Protein AF-A0A8T6LQN7-F1 (afdb_monomer_lite)

Radius of gyration: 28.85 Å; chains: 1; bounding box: 75×36×86 Å

Sequence (170 aa):
TYMARLDEYYYDHLEFIPEGDERATDFLTVAMANRNAIEKAVRPLYDEFQGQLNRQESLVQRFQFISPAIMMQLALNEVSGTSANRYEYFLNQAYDFHARWGEYFSVKFLQRDPLTPADYDRFPAFDYREEPFGAVLMRLVPSLLGMIVLLTGALLIPFLRLRRYQVATS

Secondary structure (DSSP, 8-state):
--HHHHHHHHHH-GGGPPTT-HHHHHHHHHHHHHHHHHHHHHHHHHHHHHHHHHHHHHHHHHHGGG-HHHHHHHHHHHHTT-SHHHHHHHHHHHHHHHHHHHHHHHHHHHTT----GGGGGGSPPP-PPPPPHHHHHHHHHHHHHHHHHHHHHHHHHHHHHHHHT-----

Structure (mmCIF, N/CA/C/O backbone):
data_AF-A0A8T6LQN7-F1
#
_entry.id   AF-A0A8T6LQN7-F1
#
loop_
_atom_site.group_PDB
_atom_site.id
_atom_site.type_symbol
_atom_site.label_atom_id
_atom_site.label_alt_id
_atom_site.label_comp_id
_atom_site.label_asym_id
_atom_site.label_entity_id
_atom_site.label_seq_id
_atom_site.pdbx_PDB_ins_code
_atom_site.Cartn_x
_atom_site.Cartn_y
_atom_site.Cartn_z
_atom_site.occupancy
_atom_site.B_iso_or_equiv
_atom_site.auth_seq_id
_atom_site.auth_comp_id
_atom_site.auth_asym_id
_atom_site.auth_atom_id
_atom_site.pdbx_PDB_model_num
ATOM 1 N N . THR A 1 1 ? 29.014 20.573 -23.112 1.00 57.75 1 THR A N 1
ATOM 2 C CA . THR A 1 1 ? 27.748 21.328 -23.277 1.00 57.75 1 THR A CA 1
ATOM 3 C C . THR A 1 1 ? 26.879 20.837 -24.428 1.00 57.75 1 THR A C 1
ATOM 5 O O . THR A 1 1 ? 25.674 20.947 -24.304 1.00 57.75 1 THR A O 1
ATOM 8 N N . TYR A 1 2 ? 27.433 20.295 -25.525 1.00 54.12 2 TYR A N 1
ATOM 9 C CA . TYR A 1 2 ? 26.634 19.675 -26.601 1.00 54.12 2 TYR A CA 1
ATOM 10 C C . TYR A 1 2 ? 26.179 18.247 -26.249 1.00 54.12 2 TYR A C 1
ATOM 12 O O . TYR A 1 2 ? 25.015 17.922 -26.416 1.00 54.12 2 TYR A O 1
ATOM 20 N N . MET A 1 3 ? 27.076 17.441 -25.665 1.00 56.28 3 MET A N 1
ATOM 21 C CA . MET A 1 3 ? 26.778 16.052 -25.277 1.00 56.28 3 MET A CA 1
ATOM 22 C C . MET A 1 3 ? 25.671 15.946 -24.218 1.00 56.28 3 MET A C 1
ATOM 24 O O . MET A 1 3 ? 24.697 15.255 -24.452 1.00 56.28 3 MET A O 1
ATOM 28 N N . ALA A 1 4 ? 25.727 16.753 -23.151 1.00 65.81 4 ALA A N 1
ATOM 29 C CA . ALA A 1 4 ? 24.671 16.782 -22.131 1.00 65.81 4 ALA A CA 1
ATOM 30 C C . ALA A 1 4 ? 23.267 17.108 -22.685 1.00 65.81 4 ALA A C 1
ATOM 32 O O . ALA A 1 4 ? 22.280 16.620 -22.156 1.00 65.81 4 ALA A O 1
ATOM 33 N N . ARG A 1 5 ? 23.169 17.907 -23.761 1.00 70.06 5 ARG A N 1
ATOM 34 C CA . ARG A 1 5 ? 21.876 18.203 -24.403 1.00 70.06 5 ARG A CA 1
ATOM 35 C C . ARG A 1 5 ? 21.382 17.071 -25.296 1.00 70.06 5 ARG A C 1
ATOM 37 O O . ARG A 1 5 ? 20.184 16.967 -25.508 1.00 70.06 5 ARG A O 1
ATOM 44 N N . LEU A 1 6 ? 22.291 16.280 -25.864 1.00 65.94 6 LEU A N 1
ATOM 45 C CA . LEU A 1 6 ? 21.936 15.124 -26.684 1.00 65.94 6 LEU A CA 1
ATOM 46 C C . LEU A 1 6 ? 21.414 13.987 -25.798 1.00 65.94 6 LEU A C 1
ATOM 48 O O . LEU A 1 6 ? 20.410 13.370 -26.125 1.00 65.94 6 LEU A O 1
ATOM 52 N N . ASP A 1 7 ? 22.057 13.789 -24.649 1.00 67.25 7 ASP A N 1
ATOM 53 C CA . ASP A 1 7 ? 21.624 12.851 -23.613 1.00 67.25 7 ASP A CA 1
ATOM 54 C C . ASP A 1 7 ? 20.227 13.221 -23.075 1.00 67.25 7 ASP A C 1
ATOM 56 O O . ASP A 1 7 ? 19.346 12.370 -22.976 1.00 67.25 7 ASP A O 1
ATOM 60 N N . GLU A 1 8 ? 19.992 14.510 -22.799 1.00 71.00 8 GLU A N 1
ATOM 61 C CA . GLU A 1 8 ? 18.680 15.041 -22.394 1.00 71.00 8 GLU A CA 1
ATOM 62 C C . GLU A 1 8 ? 17.627 14.903 -23.510 1.00 71.00 8 GLU A C 1
ATOM 64 O O . GLU A 1 8 ? 16.504 14.479 -23.256 1.00 71.00 8 GLU A O 1
ATOM 69 N N . TYR A 1 9 ? 18.003 15.154 -24.767 1.00 69.88 9 TYR A N 1
ATOM 70 C CA . TYR A 1 9 ? 17.118 14.972 -25.921 1.00 69.88 9 TYR A CA 1
ATOM 71 C C . TYR A 1 9 ? 16.706 13.507 -26.135 1.00 69.88 9 TYR A C 1
ATOM 73 O O . TYR A 1 9 ? 15.538 13.238 -26.408 1.00 69.88 9 TYR A O 1
ATOM 81 N N . TYR A 1 10 ? 17.629 12.552 -25.988 1.00 68.94 10 TYR A N 1
ATOM 82 C CA . TYR A 1 10 ? 17.305 11.125 -26.087 1.00 68.94 10 TYR A CA 1
ATOM 83 C C . TYR A 1 10 ? 16.474 10.618 -24.906 1.00 68.94 10 TYR A C 1
ATOM 85 O O . TYR A 1 10 ? 15.711 9.670 -25.078 1.00 68.94 10 TYR A O 1
ATOM 93 N N . TYR A 1 11 ? 16.588 11.239 -23.729 1.00 66.25 11 TYR A N 1
ATOM 94 C CA . TYR A 1 11 ? 15.724 10.929 -22.589 1.00 66.25 11 TYR A CA 1
ATOM 95 C C . TYR A 1 11 ? 14.256 11.287 -22.872 1.00 66.25 11 TYR A C 1
ATOM 97 O O . TYR A 1 11 ? 13.363 10.498 -22.561 1.00 66.25 11 TYR A O 1
ATOM 105 N N . ASP A 1 12 ? 14.018 12.437 -23.507 1.00 75.38 12 ASP A N 1
ATOM 106 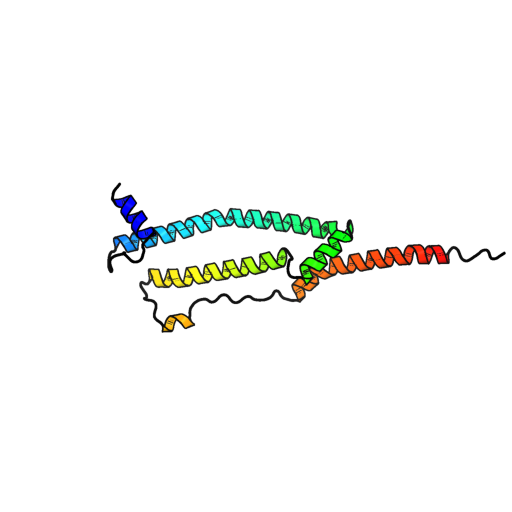C CA . ASP A 1 12 ? 12.671 12.919 -23.835 1.00 75.38 12 ASP A CA 1
ATOM 107 C C . ASP A 1 12 ? 12.108 12.326 -25.141 1.00 75.38 12 ASP A C 1
ATOM 109 O O . ASP A 1 12 ? 10.890 12.230 -25.294 1.00 75.38 12 ASP A O 1
ATOM 113 N N . HIS A 1 13 ? 12.972 11.895 -26.068 1.00 70.12 13 HIS A N 1
ATOM 114 C CA . HIS A 1 13 ? 12.585 11.374 -27.382 1.00 70.12 13 HIS A CA 1
ATOM 115 C C . HIS A 1 13 ? 13.290 10.062 -27.731 1.00 70.12 13 HIS A C 1
ATOM 117 O O . HIS A 1 13 ? 14.119 9.980 -28.646 1.00 70.12 13 HIS A O 1
ATOM 123 N N . LEU A 1 14 ? 12.912 9.008 -27.012 1.00 64.00 14 LEU A N 1
ATOM 124 C CA . LEU A 1 14 ? 13.413 7.653 -27.245 1.00 64.00 14 LEU A CA 1
ATOM 125 C C . LEU A 1 14 ? 13.158 7.172 -28.688 1.00 64.00 14 LEU A C 1
ATOM 127 O O . LEU A 1 14 ? 13.935 6.365 -29.196 1.00 64.00 14 LEU A O 1
ATOM 131 N N . GLU A 1 15 ? 12.127 7.687 -29.376 1.00 66.94 15 GLU A N 1
ATOM 132 C CA . GLU A 1 15 ? 11.822 7.345 -30.775 1.00 66.94 15 GLU A CA 1
ATOM 133 C C . GLU A 1 15 ? 12.869 7.794 -31.812 1.00 66.94 15 GLU A C 1
ATOM 135 O O . GLU A 1 15 ? 12.850 7.296 -32.937 1.00 66.94 15 GLU A O 1
ATOM 140 N N . PHE A 1 16 ? 13.779 8.714 -31.470 1.00 68.25 16 PHE A N 1
ATOM 141 C CA . PHE A 1 16 ? 14.797 9.226 -32.402 1.00 68.25 16 PHE A CA 1
ATOM 142 C C . PHE A 1 16 ? 16.180 8.607 -32.211 1.00 68.25 16 PHE A C 1
ATOM 144 O O . PHE A 1 16 ? 17.138 9.051 -32.847 1.00 68.25 16 PHE A O 1
ATOM 151 N N . ILE A 1 17 ? 16.302 7.591 -31.354 1.00 66.31 17 ILE A N 1
ATOM 152 C CA . ILE A 1 17 ? 17.556 6.860 -31.185 1.00 66.31 17 ILE A CA 1
ATOM 153 C C . ILE A 1 17 ? 17.875 6.126 -32.500 1.00 66.31 17 ILE A C 1
ATOM 155 O O . ILE A 1 17 ? 17.096 5.263 -32.911 1.00 66.31 17 ILE A O 1
ATOM 159 N N . PRO A 1 18 ? 18.997 6.441 -33.178 1.00 67.31 18 PRO A N 1
ATOM 160 C CA . PRO A 1 18 ? 19.367 5.760 -34.412 1.00 67.31 18 PRO A CA 1
ATOM 161 C C . PRO A 1 18 ? 19.563 4.262 -34.157 1.00 67.31 18 PRO A C 1
ATOM 163 O O . PRO A 1 18 ? 20.283 3.872 -33.233 1.00 67.31 18 PRO A O 1
ATOM 166 N N . GLU A 1 19 ? 18.947 3.416 -34.985 1.00 64.94 19 GLU A N 1
ATOM 167 C CA . GLU A 1 19 ? 19.127 1.966 -34.896 1.00 64.94 19 GLU A CA 1
ATOM 168 C C . GLU A 1 19 ? 20.621 1.606 -35.000 1.00 64.94 19 GLU A C 1
ATOM 170 O O . GLU A 1 19 ? 21.303 1.976 -35.957 1.00 64.94 19 GLU A O 1
ATOM 175 N N . GLY A 1 20 ? 21.138 0.891 -33.996 1.00 65.81 20 GLY A N 1
ATOM 176 C CA . GLY A 1 20 ? 22.539 0.461 -33.943 1.00 65.81 20 GLY A CA 1
ATOM 177 C C . GLY A 1 20 ? 23.521 1.450 -33.302 1.00 65.81 20 GLY A C 1
ATOM 178 O O . GLY A 1 20 ? 24.716 1.155 -33.279 1.00 65.81 20 GLY A O 1
ATOM 179 N N . ASP A 1 21 ? 23.068 2.584 -32.751 1.00 71.19 21 ASP A N 1
ATOM 180 C CA . ASP A 1 21 ? 23.945 3.468 -31.972 1.00 71.19 21 ASP A CA 1
ATOM 181 C C . ASP A 1 21 ? 24.278 2.847 -30.599 1.00 71.19 21 ASP A C 1
ATOM 183 O O . ASP A 1 21 ? 23.477 2.838 -29.654 1.00 71.19 21 ASP A O 1
ATOM 187 N N . GLU A 1 22 ? 25.498 2.314 -30.480 1.00 69.94 22 GLU A N 1
ATOM 188 C CA . GLU A 1 22 ? 26.017 1.753 -29.229 1.00 69.94 22 GLU A CA 1
ATOM 189 C C . GLU A 1 22 ? 26.053 2.784 -28.095 1.00 69.94 22 GLU A C 1
ATOM 191 O O . GLU A 1 22 ? 25.825 2.411 -26.945 1.00 69.94 22 GLU A O 1
ATOM 196 N N . ARG A 1 23 ? 26.273 4.076 -28.387 1.00 67.38 23 ARG A N 1
ATOM 197 C CA . ARG A 1 23 ? 26.332 5.122 -27.352 1.00 67.38 23 ARG A CA 1
ATOM 198 C C . ARG A 1 23 ? 24.962 5.435 -26.779 1.00 67.38 23 ARG A C 1
ATOM 200 O O . ARG A 1 23 ? 24.840 5.605 -25.570 1.00 67.38 23 ARG A O 1
ATOM 207 N N . ALA A 1 24 ? 23.936 5.486 -27.624 1.00 66.44 24 ALA A N 1
ATOM 208 C CA . ALA A 1 24 ? 22.568 5.665 -27.154 1.00 66.44 24 ALA A CA 1
ATOM 209 C C . ALA A 1 24 ? 22.117 4.464 -26.302 1.00 66.44 24 ALA A C 1
ATOM 211 O O . ALA A 1 24 ? 21.499 4.638 -25.256 1.00 66.44 24 ALA A O 1
ATOM 212 N N . THR A 1 25 ? 22.505 3.245 -26.692 1.00 69.38 25 THR A N 1
ATOM 213 C CA . THR A 1 25 ? 22.230 2.024 -25.911 1.00 69.38 25 THR A CA 1
ATOM 214 C C . THR A 1 25 ? 22.953 2.024 -24.555 1.00 69.38 25 THR A C 1
ATOM 216 O O . THR A 1 25 ? 22.370 1.642 -23.535 1.00 69.38 25 THR A O 1
ATOM 219 N N . ASP A 1 26 ? 24.210 2.471 -24.523 1.00 75.31 26 ASP A N 1
ATOM 220 C CA . ASP A 1 26 ? 24.997 2.626 -23.294 1.00 75.31 26 ASP A CA 1
ATOM 221 C C . ASP A 1 26 ? 24.365 3.672 -22.361 1.00 75.31 26 ASP A C 1
ATOM 223 O O . ASP A 1 26 ? 24.134 3.404 -21.180 1.00 75.31 26 ASP A O 1
ATOM 227 N N . PHE A 1 27 ? 23.941 4.815 -22.910 1.00 73.56 27 PHE A N 1
ATOM 228 C CA . PHE A 1 27 ? 23.209 5.841 -22.167 1.00 73.56 27 PHE A CA 1
ATOM 229 C C . PHE A 1 27 ? 21.910 5.308 -21.546 1.00 73.56 27 PHE A C 1
ATOM 231 O O . PHE A 1 27 ? 21.679 5.517 -20.356 1.00 73.56 27 PHE A O 1
ATOM 238 N N . LEU A 1 28 ? 21.081 4.577 -22.302 1.00 76.06 28 LEU A N 1
ATOM 239 C CA . LEU A 1 28 ? 19.848 3.977 -21.773 1.00 76.06 28 LEU A CA 1
ATOM 240 C C . LEU A 1 28 ? 20.129 2.986 -20.643 1.00 76.06 28 LEU A C 1
ATOM 242 O O . LEU A 1 28 ? 19.418 2.968 -19.639 1.00 76.06 28 LEU A O 1
ATOM 246 N N . THR A 1 29 ? 21.197 2.204 -20.773 1.00 78.88 29 THR A N 1
ATOM 247 C CA . THR A 1 29 ? 21.627 1.267 -19.731 1.00 78.88 29 THR A CA 1
ATOM 248 C C . THR A 1 29 ? 22.031 2.015 -18.458 1.00 78.88 29 THR A C 1
ATOM 250 O O . THR A 1 29 ? 21.603 1.649 -17.359 1.00 78.88 29 THR A O 1
ATOM 253 N N . VAL A 1 30 ? 22.787 3.109 -18.589 1.00 78.56 30 VAL A N 1
ATOM 254 C CA . VAL A 1 30 ? 23.161 3.987 -17.468 1.00 78.56 30 VAL A CA 1
ATOM 255 C C . VAL A 1 30 ? 21.933 4.665 -16.855 1.00 78.56 30 VAL A C 1
ATOM 257 O O . VAL A 1 30 ? 21.811 4.714 -15.630 1.00 78.56 30 VAL A O 1
ATOM 260 N N . ALA A 1 31 ? 20.992 5.141 -17.669 1.00 78.50 31 ALA A N 1
ATOM 261 C CA . ALA A 1 31 ? 19.754 5.760 -17.206 1.00 78.50 31 ALA A CA 1
ATOM 262 C C . ALA A 1 31 ? 18.881 4.765 -16.420 1.00 78.50 31 ALA A C 1
ATOM 264 O O . ALA A 1 31 ? 18.397 5.093 -15.334 1.00 78.50 31 ALA A O 1
ATOM 265 N N . MET A 1 32 ? 18.742 3.527 -16.907 1.00 80.81 32 MET A N 1
ATOM 266 C CA . MET A 1 32 ? 18.060 2.442 -16.191 1.00 80.81 32 MET A CA 1
ATOM 267 C C . MET A 1 32 ? 18.762 2.105 -14.872 1.00 80.81 32 MET A C 1
ATOM 269 O O . MET A 1 32 ? 18.105 1.976 -13.837 1.00 80.81 32 MET A O 1
ATOM 273 N N . ALA A 1 33 ? 20.093 2.002 -14.877 1.00 79.69 33 ALA A N 1
ATOM 274 C CA . ALA A 1 33 ? 20.873 1.752 -13.668 1.00 79.69 33 ALA A CA 1
ATOM 275 C C . ALA A 1 33 ? 20.701 2.877 -12.633 1.00 79.69 33 ALA A C 1
ATOM 277 O O . ALA A 1 33 ? 20.525 2.598 -11.446 1.00 79.69 33 ALA A O 1
ATOM 278 N N . ASN A 1 34 ? 20.687 4.136 -13.079 1.00 81.06 34 ASN A N 1
ATOM 279 C CA . ASN A 1 34 ? 20.466 5.297 -12.222 1.00 81.06 34 ASN A CA 1
ATOM 280 C C . ASN A 1 34 ? 19.047 5.298 -11.636 1.00 81.06 34 ASN A C 1
ATOM 282 O O . ASN A 1 34 ? 18.882 5.430 -10.426 1.00 81.06 34 ASN A O 1
ATOM 286 N N . ARG A 1 35 ? 18.020 5.041 -12.455 1.00 82.06 35 ARG A N 1
ATOM 287 C CA . ARG A 1 35 ? 16.634 4.910 -11.981 1.00 82.06 35 ARG A CA 1
ATOM 288 C C . ARG A 1 35 ? 16.499 3.829 -10.908 1.00 82.06 35 ARG A C 1
ATOM 290 O O . ARG A 1 35 ? 15.934 4.096 -9.851 1.00 82.06 35 ARG A O 1
ATOM 297 N N . ASN A 1 36 ? 17.083 2.654 -11.140 1.00 82.75 36 ASN A N 1
ATOM 298 C CA . ASN A 1 36 ? 17.102 1.565 -10.163 1.00 82.75 36 ASN A CA 1
ATOM 299 C C . ASN A 1 36 ? 17.848 1.952 -8.875 1.00 82.75 36 ASN A C 1
ATOM 301 O O . ASN A 1 36 ? 17.455 1.542 -7.782 1.00 82.75 36 ASN A O 1
ATOM 305 N N . ALA A 1 37 ? 18.929 2.729 -8.978 1.00 82.50 37 ALA A N 1
ATOM 306 C CA . ALA A 1 37 ? 19.669 3.219 -7.818 1.00 82.50 37 ALA A CA 1
ATOM 307 C C . ALA A 1 37 ? 18.852 4.236 -7.007 1.00 82.50 37 ALA A C 1
ATOM 309 O O . ALA A 1 37 ? 18.805 4.130 -5.782 1.00 82.50 37 ALA A O 1
ATOM 310 N N . ILE A 1 38 ? 18.170 5.169 -7.676 1.00 86.81 38 ILE A N 1
ATOM 311 C CA . ILE A 1 38 ? 17.267 6.139 -7.044 1.00 86.81 38 ILE A CA 1
ATOM 312 C C . ILE A 1 38 ? 16.120 5.409 -6.343 1.00 86.81 38 ILE A C 1
ATOM 314 O O . ILE A 1 38 ? 15.858 5.675 -5.173 1.00 86.81 38 ILE A O 1
ATOM 318 N N . GLU A 1 39 ? 15.471 4.452 -7.008 1.00 85.38 39 GLU A N 1
ATOM 319 C CA . GLU A 1 39 ? 14.382 3.671 -6.412 1.00 85.38 39 GLU A CA 1
ATOM 320 C C . GLU A 1 39 ? 14.846 2.937 -5.146 1.00 85.38 39 GLU A C 1
ATOM 322 O O . GLU A 1 39 ? 14.215 3.045 -4.092 1.00 85.38 39 GLU A O 1
ATOM 327 N N . LYS A 1 40 ? 16.003 2.266 -5.207 1.00 85.94 40 LYS A N 1
ATOM 328 C CA . LYS A 1 40 ? 16.609 1.609 -4.038 1.00 85.94 40 LYS A CA 1
ATOM 329 C C . LYS A 1 40 ? 16.982 2.591 -2.930 1.00 85.94 40 LYS A C 1
ATOM 331 O O . LYS A 1 40 ? 16.884 2.226 -1.765 1.00 85.94 40 LYS A O 1
ATOM 336 N N . ALA A 1 41 ? 17.407 3.806 -3.268 1.00 87.56 41 ALA A N 1
ATOM 337 C CA . ALA A 1 41 ? 17.754 4.833 -2.289 1.00 87.56 41 ALA A CA 1
ATOM 338 C C . ALA A 1 41 ? 16.519 5.439 -1.603 1.00 87.56 41 ALA A C 1
ATOM 340 O O . ALA A 1 41 ? 16.598 5.828 -0.440 1.00 87.56 41 ALA A O 1
ATOM 341 N N . VAL A 1 42 ? 15.381 5.501 -2.300 1.00 88.50 42 VAL A N 1
ATOM 342 C CA . VAL A 1 42 ? 14.110 6.012 -1.758 1.00 88.50 42 VAL A CA 1
ATOM 343 C C . VAL A 1 42 ? 13.360 4.940 -0.961 1.00 88.50 42 VAL A C 1
ATOM 345 O O . VAL A 1 42 ? 12.632 5.273 -0.027 1.00 88.50 42 VAL A O 1
ATOM 348 N N . ARG A 1 43 ? 13.559 3.651 -1.266 1.00 85.56 43 ARG A N 1
ATOM 349 C CA . ARG A 1 43 ? 12.867 2.538 -0.596 1.00 85.56 43 ARG A CA 1
ATOM 350 C C . ARG A 1 43 ? 12.926 2.582 0.945 1.00 85.56 43 ARG A C 1
ATOM 352 O O . ARG A 1 43 ? 11.865 2.460 1.551 1.00 85.56 43 ARG A O 1
ATOM 359 N N . PRO A 1 44 ? 14.073 2.852 1.600 1.00 90.62 44 PRO A N 1
ATOM 360 C CA . PRO A 1 44 ? 14.141 2.923 3.059 1.00 90.62 44 PRO A CA 1
ATOM 361 C C . PRO A 1 44 ? 13.279 4.038 3.658 1.00 90.62 44 PRO A C 1
ATOM 363 O O . PRO A 1 44 ? 12.708 3.854 4.728 1.00 90.62 44 PRO A O 1
ATOM 366 N N . LEU A 1 45 ? 13.158 5.183 2.973 1.00 90.12 45 LEU A N 1
ATOM 367 C CA . LEU A 1 45 ? 12.305 6.289 3.420 1.00 90.12 45 LEU A CA 1
ATOM 368 C C . LEU A 1 45 ? 10.832 5.868 3.425 1.00 90.12 45 LEU A C 1
ATOM 370 O O . LEU A 1 45 ? 10.087 6.190 4.350 1.00 90.12 45 LEU A O 1
ATOM 374 N N . TYR A 1 46 ? 10.423 5.132 2.394 1.00 84.94 46 TYR A N 1
ATOM 375 C CA . TYR A 1 46 ? 9.081 4.578 2.312 1.00 84.94 46 TYR A CA 1
ATOM 376 C C . TYR A 1 46 ? 8.829 3.541 3.416 1.00 84.94 46 TYR A C 1
ATOM 378 O O . TYR A 1 46 ? 7.821 3.627 4.118 1.00 84.94 46 TYR A O 1
ATOM 386 N N . ASP A 1 47 ? 9.768 2.616 3.621 1.00 87.38 47 ASP A N 1
ATOM 387 C CA . ASP A 1 47 ? 9.664 1.582 4.655 1.00 87.38 47 ASP A CA 1
ATOM 388 C C . ASP A 1 47 ? 9.603 2.200 6.069 1.00 87.38 47 ASP A C 1
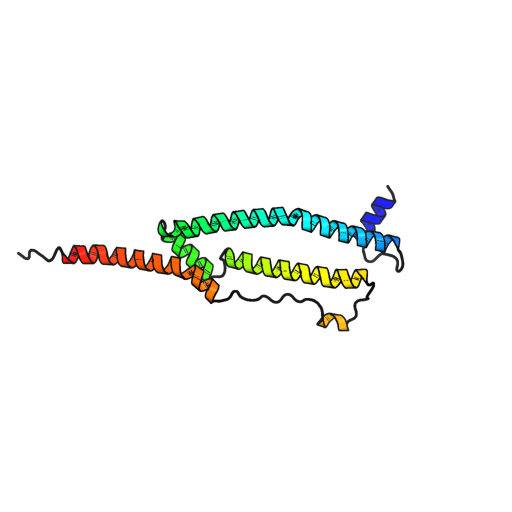ATOM 390 O O . ASP A 1 47 ? 8.850 1.736 6.931 1.00 87.38 47 ASP A O 1
ATOM 394 N N . GLU A 1 48 ? 10.341 3.289 6.316 1.00 91.06 48 GLU A N 1
ATOM 395 C CA . GLU A 1 48 ? 10.268 4.033 7.575 1.00 91.06 48 GLU A CA 1
ATOM 396 C C . GLU A 1 48 ? 8.893 4.682 7.771 1.00 91.06 48 GLU A C 1
ATOM 398 O O . GLU A 1 48 ? 8.294 4.543 8.843 1.00 91.06 48 GLU A O 1
ATOM 403 N N . PHE A 1 49 ? 8.378 5.362 6.745 1.00 87.88 49 PHE A N 1
ATOM 404 C CA . PHE A 1 49 ? 7.056 5.983 6.780 1.00 87.88 49 PHE A CA 1
ATOM 405 C C . PHE A 1 49 ? 5.957 4.948 7.053 1.00 87.88 49 PHE A C 1
ATOM 407 O O . PHE A 1 49 ? 5.141 5.140 7.960 1.00 87.88 49 PHE A O 1
ATOM 414 N N . GLN A 1 50 ? 5.990 3.812 6.353 1.00 85.00 50 GLN A N 1
ATOM 415 C CA . GLN A 1 50 ? 5.054 2.713 6.579 1.00 85.00 50 GLN A CA 1
ATOM 416 C C . GLN A 1 50 ? 5.180 2.158 8.005 1.00 85.00 50 GLN A C 1
ATOM 418 O O . GLN A 1 50 ? 4.183 1.964 8.701 1.00 85.00 50 GLN A O 1
ATOM 423 N N . GLY A 1 51 ? 6.408 1.998 8.504 1.00 89.19 51 GLY A N 1
ATOM 424 C CA . GLY A 1 51 ? 6.655 1.589 9.883 1.00 89.19 51 GLY A CA 1
ATOM 425 C C . GLY A 1 51 ? 6.068 2.557 10.918 1.00 89.19 51 GLY A C 1
ATOM 426 O O . GLY A 1 51 ? 5.570 2.118 11.957 1.00 89.19 51 GLY A O 1
ATOM 427 N N . GLN A 1 52 ? 6.089 3.867 10.661 1.00 90.38 52 GLN A N 1
ATOM 428 C CA . GLN A 1 52 ? 5.456 4.859 11.535 1.00 90.38 52 GLN A CA 1
ATOM 429 C C . GLN A 1 52 ? 3.925 4.768 11.500 1.00 90.38 52 GLN A C 1
ATOM 431 O O . GLN A 1 52 ? 3.304 4.821 12.566 1.00 90.38 52 GLN A O 1
ATOM 436 N N . LEU A 1 53 ? 3.324 4.585 10.321 1.00 86.50 53 LEU A N 1
ATOM 437 C CA . LEU A 1 53 ? 1.877 4.382 10.180 1.00 86.50 53 LEU A CA 1
ATOM 438 C C . LEU A 1 53 ? 1.409 3.135 10.936 1.00 86.50 53 LEU A C 1
ATOM 440 O O . LEU A 1 53 ? 0.489 3.223 11.751 1.00 86.50 53 LEU A O 1
ATOM 444 N N . ASN A 1 54 ? 2.107 2.011 10.771 1.00 86.94 54 ASN A N 1
ATOM 445 C CA . ASN A 1 54 ? 1.752 0.749 11.425 1.00 86.94 54 ASN A CA 1
ATOM 446 C C . ASN A 1 54 ? 1.837 0.867 12.960 1.00 86.94 54 ASN A C 1
ATOM 448 O O . ASN A 1 54 ? 0.996 0.336 13.690 1.00 86.94 54 ASN A O 1
ATOM 452 N N . ARG A 1 55 ? 2.811 1.628 13.486 1.00 89.62 55 ARG A N 1
ATOM 453 C CA . ARG A 1 55 ? 2.888 1.923 14.930 1.00 89.62 55 ARG A CA 1
ATOM 454 C C . ARG A 1 55 ? 1.680 2.725 15.405 1.00 89.62 55 ARG A C 1
ATOM 456 O O . ARG A 1 55 ? 1.097 2.356 16.425 1.00 89.62 55 ARG A O 1
ATOM 463 N N . GLN A 1 56 ? 1.314 3.791 14.688 1.00 88.75 56 GLN A N 1
ATOM 464 C CA . GLN A 1 56 ? 0.158 4.630 15.025 1.00 88.75 56 GLN A CA 1
ATOM 465 C C . GLN A 1 56 ? -1.130 3.806 15.031 1.00 88.75 56 GLN A C 1
ATOM 467 O O . GLN A 1 56 ? -1.894 3.873 15.995 1.00 88.75 56 GLN A O 1
ATOM 472 N N . GLU A 1 57 ? -1.326 2.965 14.018 1.00 86.12 57 GLU A N 1
ATOM 473 C CA . GLU A 1 57 ? -2.483 2.080 13.950 1.00 86.12 57 GLU A CA 1
ATOM 474 C C . GLU A 1 57 ? -2.518 1.103 15.134 1.00 86.12 57 GLU A C 1
ATOM 476 O O . GLU A 1 57 ? -3.552 0.966 15.789 1.00 86.12 57 GLU A O 1
ATOM 481 N N . SER A 1 58 ? -1.380 0.498 15.496 1.00 87.12 58 SER A N 1
ATOM 482 C CA . SER A 1 58 ? -1.317 -0.420 16.642 1.00 87.12 58 SER A CA 1
ATOM 483 C C . SER A 1 58 ? -1.699 0.258 17.965 1.00 87.12 58 SER A C 1
ATOM 485 O O . SER A 1 58 ? -2.347 -0.352 18.819 1.00 87.12 58 SER A O 1
ATOM 487 N N . LEU A 1 59 ? -1.340 1.537 18.138 1.00 90.38 59 LEU A N 1
ATOM 488 C CA . LEU A 1 59 ? -1.715 2.310 19.319 1.00 90.38 59 LEU A CA 1
ATOM 489 C C . LEU A 1 59 ? -3.225 2.548 19.344 1.00 90.38 59 LEU A C 1
ATOM 491 O O . LEU A 1 59 ? -3.856 2.322 20.378 1.00 90.38 59 LEU A O 1
ATOM 495 N N . VAL A 1 60 ? -3.814 2.937 18.210 1.00 87.88 60 VAL A N 1
ATOM 496 C CA . VAL A 1 60 ? -5.268 3.115 18.077 1.00 87.88 60 VAL A CA 1
ATOM 497 C C . VAL A 1 60 ? -5.998 1.807 18.388 1.00 87.88 60 VAL A C 1
ATOM 499 O O . VAL A 1 60 ? -6.909 1.800 19.214 1.00 87.88 60 VAL A O 1
ATOM 502 N N . GLN A 1 61 ? -5.554 0.685 17.819 1.00 85.44 61 GLN A N 1
ATOM 503 C CA . GLN A 1 61 ? -6.128 -0.636 18.090 1.00 85.44 61 GLN A CA 1
ATOM 504 C C . GLN A 1 61 ? -5.991 -1.044 19.567 1.00 85.44 61 GLN A C 1
ATOM 506 O O . GLN A 1 61 ? -6.894 -1.675 20.118 1.00 85.44 61 GLN A O 1
ATOM 511 N N . ARG A 1 62 ? -4.901 -0.673 20.249 1.00 86.75 62 ARG A N 1
ATOM 512 C CA . ARG A 1 62 ? -4.690 -0.992 21.671 1.00 86.75 62 ARG A CA 1
ATOM 513 C C . ARG A 1 62 ? -5.569 -0.158 22.602 1.00 86.75 62 ARG A C 1
ATOM 515 O O . ARG A 1 62 ? -6.069 -0.680 23.598 1.00 86.75 62 ARG A O 1
ATOM 522 N N . PHE A 1 63 ? -5.763 1.121 22.287 1.00 87.00 63 PHE A N 1
ATOM 523 C CA . PHE A 1 63 ? -6.541 2.056 23.106 1.00 87.00 63 PHE A CA 1
ATOM 524 C C . PHE A 1 63 ? -8.010 2.184 22.683 1.00 87.00 63 PHE A C 1
ATOM 526 O O . PHE A 1 63 ? -8.764 2.915 23.327 1.00 87.00 63 PHE A O 1
ATOM 533 N N . GLN A 1 64 ? -8.448 1.439 21.664 1.00 84.38 64 GLN A N 1
ATOM 534 C CA . GLN A 1 64 ? -9.816 1.496 21.143 1.00 84.38 64 GLN A CA 1
ATOM 535 C C . GLN A 1 64 ? -10.890 1.315 22.227 1.00 84.38 64 GLN A C 1
ATOM 537 O O . GLN A 1 64 ? -11.912 1.987 22.189 1.00 84.38 64 GLN A O 1
ATOM 542 N N . PHE A 1 65 ? -10.641 0.486 23.246 1.00 84.50 65 PHE A N 1
ATOM 543 C CA . PHE A 1 65 ? -11.610 0.185 24.309 1.00 84.50 65 PHE A CA 1
ATOM 544 C C . PHE A 1 65 ? -11.955 1.381 25.208 1.00 84.50 65 PHE A C 1
ATOM 546 O O . PHE A 1 65 ? -12.933 1.325 25.950 1.00 84.50 65 PHE A O 1
ATOM 553 N N . ILE A 1 66 ? -11.173 2.463 25.145 1.00 88.00 66 ILE A N 1
ATOM 554 C CA . ILE A 1 66 ? -11.459 3.716 25.854 1.00 88.00 66 ILE A CA 1
ATOM 555 C C . ILE A 1 66 ? -12.575 4.498 25.143 1.00 88.00 66 ILE A C 1
ATOM 557 O O . ILE A 1 66 ? -13.308 5.248 25.783 1.00 88.00 66 ILE A O 1
ATOM 561 N N . SER A 1 67 ? -12.727 4.318 23.827 1.00 86.94 67 SER A N 1
ATOM 562 C CA . SER A 1 67 ? -13.671 5.070 23.004 1.00 86.94 67 SER A CA 1
ATOM 563 C C . SER A 1 67 ? -14.533 4.139 22.144 1.00 86.94 67 SER A C 1
ATOM 565 O O . SER A 1 67 ? -14.081 3.666 21.098 1.00 86.94 67 SER A O 1
ATOM 567 N N . PRO A 1 68 ? -15.815 3.942 22.506 1.00 82.88 68 PRO A N 1
ATOM 568 C CA . PRO A 1 68 ? -16.751 3.155 21.701 1.00 82.88 68 PRO A CA 1
ATOM 569 C C . PRO A 1 68 ? -16.879 3.672 20.259 1.00 82.88 68 PRO A C 1
ATOM 571 O O . PRO A 1 68 ? -17.069 2.892 19.329 1.00 82.88 68 PRO A O 1
ATOM 574 N N . ALA A 1 69 ? -16.729 4.987 20.062 1.00 87.81 69 ALA A N 1
ATOM 575 C CA . ALA A 1 69 ? -16.751 5.605 18.741 1.00 87.81 69 ALA A CA 1
ATOM 576 C C . ALA A 1 69 ? -15.575 5.142 17.863 1.00 87.81 69 ALA A C 1
ATOM 578 O O . ALA A 1 69 ? -15.776 4.847 16.687 1.00 87.81 69 ALA A O 1
ATOM 579 N N . ILE A 1 70 ? -14.372 5.011 18.436 1.00 87.25 70 ILE A N 1
ATOM 580 C CA . ILE A 1 70 ? -13.191 4.509 17.716 1.00 87.25 70 ILE A CA 1
ATOM 581 C C . ILE A 1 70 ? -13.375 3.039 17.336 1.00 87.25 70 ILE A C 1
ATOM 583 O O . ILE A 1 70 ? -13.070 2.660 16.210 1.00 87.25 70 ILE A O 1
ATOM 587 N N . MET A 1 71 ? -13.931 2.219 18.229 1.00 87.25 71 MET A N 1
ATOM 588 C CA . MET A 1 71 ? -14.208 0.805 17.940 1.00 87.25 71 MET A CA 1
ATOM 589 C C . MET A 1 71 ? -15.172 0.646 16.760 1.00 87.25 71 MET A C 1
ATOM 591 O O . MET A 1 71 ? -14.919 -0.155 15.862 1.00 87.25 71 MET A O 1
ATOM 595 N N . MET A 1 72 ? -16.247 1.442 16.732 1.00 88.19 72 MET A N 1
ATOM 596 C CA . MET A 1 72 ? -17.197 1.450 15.618 1.00 88.19 72 MET A CA 1
ATOM 597 C C . MET A 1 72 ? -16.540 1.928 14.321 1.00 88.19 72 MET A C 1
ATOM 599 O O . MET A 1 72 ? -16.747 1.328 13.270 1.00 88.19 72 MET A O 1
ATOM 603 N N . GLN A 1 73 ? -15.727 2.984 14.384 1.00 88.31 73 GLN A N 1
ATOM 604 C CA . GLN A 1 73 ? -15.028 3.508 13.213 1.00 88.31 73 GLN A CA 1
ATOM 605 C C . GLN A 1 73 ? -14.065 2.477 12.610 1.00 88.31 73 GLN A C 1
ATOM 607 O O . GLN A 1 73 ? -14.063 2.287 11.397 1.00 88.31 73 GLN A O 1
ATOM 612 N N . LEU A 1 74 ? -13.286 1.779 13.441 1.00 87.19 74 LEU A N 1
ATOM 613 C CA . LEU A 1 74 ? -12.392 0.708 12.992 1.00 87.19 74 LEU A CA 1
ATOM 614 C C . LEU A 1 74 ? -13.171 -0.438 12.337 1.00 87.19 74 LEU A C 1
ATOM 616 O O . LEU A 1 74 ? -12.801 -0.889 11.256 1.00 87.19 74 LEU A O 1
ATOM 620 N N . ALA A 1 75 ? -14.278 -0.864 12.951 1.00 86.00 75 ALA A N 1
ATOM 621 C CA . ALA A 1 75 ? -15.127 -1.916 12.400 1.00 86.00 75 ALA A CA 1
ATOM 622 C C . ALA A 1 75 ? -15.749 -1.515 11.052 1.00 86.00 75 ALA A C 1
ATOM 624 O O . ALA A 1 75 ? -15.748 -2.312 10.115 1.00 86.00 75 ALA A O 1
ATOM 625 N N . LEU A 1 76 ? -16.239 -0.277 10.933 1.00 87.62 76 LEU A N 1
ATOM 626 C CA . LEU A 1 76 ? -16.782 0.247 9.680 1.00 87.62 76 LEU A CA 1
ATOM 627 C C . LEU A 1 76 ? -15.720 0.296 8.587 1.00 87.62 76 LEU A C 1
ATOM 629 O O . LEU A 1 76 ? -15.993 -0.183 7.494 1.00 87.62 76 LEU A O 1
ATOM 633 N N . ASN A 1 77 ? -14.523 0.802 8.895 1.00 88.06 77 ASN A N 1
ATOM 634 C CA . ASN A 1 77 ? -13.416 0.867 7.941 1.00 88.06 77 ASN A CA 1
ATOM 635 C C . ASN A 1 77 ? -13.015 -0.521 7.424 1.00 88.06 77 ASN A C 1
ATOM 637 O O . ASN A 1 77 ? -12.704 -0.681 6.246 1.00 88.06 77 ASN A O 1
ATOM 641 N N . GLU A 1 78 ? -13.020 -1.530 8.294 1.00 87.19 78 GLU A N 1
ATOM 642 C CA . GLU A 1 78 ? -12.688 -2.902 7.911 1.00 87.19 78 GLU A CA 1
ATOM 643 C C . GLU A 1 78 ? -13.765 -3.514 6.997 1.00 87.19 78 GLU A C 1
ATOM 645 O O . GLU A 1 78 ? -13.439 -4.171 6.007 1.00 87.19 78 GLU A O 1
ATOM 650 N N . VAL A 1 79 ? -15.047 -3.243 7.276 1.00 85.31 79 VAL A N 1
ATOM 651 C CA . VAL A 1 79 ? -16.189 -3.720 6.472 1.00 85.31 79 VAL A CA 1
ATOM 652 C C . VAL A 1 79 ? -16.297 -2.993 5.130 1.00 85.31 79 VAL A C 1
ATOM 654 O O . VAL A 1 79 ? -16.589 -3.629 4.120 1.00 85.31 79 VAL A O 1
ATOM 657 N N . SER A 1 80 ? -16.042 -1.684 5.087 1.00 86.19 80 SER A N 1
ATOM 658 C CA . SER A 1 80 ? -16.030 -0.904 3.842 1.00 86.19 80 SER A CA 1
ATOM 659 C C . SER A 1 80 ? -14.781 -1.143 2.994 1.00 86.19 80 SER A C 1
ATOM 661 O O . SER A 1 80 ? -14.698 -0.623 1.884 1.00 86.19 80 SER A O 1
ATOM 663 N N . GLY A 1 81 ? -13.800 -1.897 3.502 1.00 83.75 81 GLY A N 1
ATOM 664 C CA . GLY A 1 81 ? -12.527 -2.128 2.822 1.00 83.75 81 GLY A CA 1
ATOM 665 C C . GLY A 1 81 ? -11.620 -0.895 2.776 1.00 83.75 81 GLY A C 1
ATOM 666 O O . GLY A 1 81 ? -10.666 -0.875 2.005 1.00 83.75 81 GLY A O 1
ATOM 667 N N . THR A 1 82 ? -11.891 0.122 3.596 1.00 84.69 82 THR A N 1
ATOM 668 C CA . THR A 1 82 ? -11.120 1.375 3.677 1.00 84.69 82 THR A CA 1
ATOM 669 C C . THR A 1 82 ? -10.187 1.404 4.888 1.00 84.69 82 THR A C 1
ATOM 671 O O . THR A 1 82 ? -9.829 2.476 5.377 1.00 84.69 82 THR A O 1
ATOM 674 N N . SER A 1 83 ? -9.823 0.239 5.424 1.00 85.31 83 SER A N 1
ATOM 675 C CA . SER A 1 83 ? -8.854 0.148 6.510 1.00 85.31 83 SER A CA 1
ATOM 676 C C . SER A 1 83 ? -7.427 0.382 6.010 1.00 85.31 83 SER A C 1
ATOM 678 O O . SER A 1 83 ? -7.102 0.143 4.845 1.00 85.31 83 SER A O 1
ATOM 680 N N . ALA A 1 84 ? -6.554 0.849 6.904 1.00 83.44 84 ALA A N 1
ATOM 681 C CA . ALA A 1 84 ? -5.142 1.055 6.587 1.00 83.44 84 ALA A CA 1
ATOM 682 C C . ALA A 1 84 ? -4.471 -0.257 6.132 1.00 83.44 84 ALA A C 1
ATOM 684 O O . ALA A 1 84 ? -3.753 -0.256 5.136 1.00 83.44 84 ALA A O 1
ATOM 685 N N . ASN A 1 85 ? -4.814 -1.386 6.766 1.00 85.69 85 ASN A N 1
ATOM 686 C CA . ASN A 1 85 ? -4.345 -2.717 6.362 1.00 85.69 85 ASN A CA 1
ATOM 687 C C . ASN A 1 85 ? -4.748 -3.082 4.924 1.00 85.69 85 ASN A C 1
ATOM 689 O O . ASN A 1 85 ? -3.934 -3.617 4.177 1.00 85.69 85 ASN A O 1
ATOM 693 N N . ARG A 1 86 ? -5.987 -2.776 4.506 1.00 87.12 86 ARG A N 1
ATOM 694 C CA . ARG A 1 86 ? -6.454 -3.018 3.126 1.00 87.12 86 ARG A CA 1
ATOM 695 C C . ARG A 1 86 ? -5.628 -2.233 2.111 1.00 87.12 86 ARG A C 1
ATOM 697 O O . ARG A 1 86 ? -5.272 -2.764 1.059 1.00 87.12 86 ARG A O 1
ATOM 704 N N . TYR A 1 87 ? -5.324 -0.982 2.439 1.00 87.25 87 TYR A N 1
ATOM 705 C CA . TYR A 1 87 ? -4.493 -0.119 1.610 1.00 87.25 87 TYR A CA 1
ATOM 706 C C . TYR A 1 87 ? -3.048 -0.632 1.524 1.00 87.25 87 TYR A C 1
ATOM 708 O O . TYR A 1 87 ? -2.517 -0.773 0.424 1.00 87.25 87 TYR A O 1
ATOM 716 N N . GLU A 1 88 ? -2.440 -0.996 2.655 1.00 86.81 88 GLU A N 1
ATOM 717 C CA . GLU A 1 88 ? -1.095 -1.588 2.704 1.00 86.81 88 GLU A CA 1
ATOM 718 C C . GLU A 1 88 ? -1.024 -2.904 1.914 1.00 86.81 88 GLU A C 1
ATOM 720 O O . GLU A 1 88 ? -0.102 -3.120 1.128 1.00 86.81 88 GLU A O 1
ATOM 725 N N . TYR A 1 89 ? -2.034 -3.765 2.048 1.00 90.31 89 TYR A N 1
ATOM 726 C CA . TYR A 1 89 ? -2.113 -5.028 1.319 1.00 90.31 89 TYR A CA 1
ATOM 727 C C . TYR A 1 89 ? -2.164 -4.830 -0.202 1.00 90.31 89 TYR A C 1
ATOM 729 O O . TYR A 1 89 ? -1.495 -5.549 -0.946 1.00 90.31 89 TYR A O 1
ATOM 737 N N . PHE A 1 90 ? -2.921 -3.838 -0.676 1.00 90.81 90 PHE A N 1
ATOM 738 C CA . PHE A 1 90 ? -2.933 -3.463 -2.090 1.00 90.81 90 PHE A CA 1
ATOM 739 C C . PHE A 1 90 ? -1.576 -2.914 -2.548 1.00 90.81 90 PHE A C 1
ATOM 741 O O . PHE A 1 90 ? -1.069 -3.327 -3.591 1.00 90.81 90 PHE A O 1
ATOM 748 N N . LEU A 1 91 ? -0.973 -2.015 -1.769 1.00 89.06 91 LEU A N 1
ATOM 749 C CA . LEU A 1 91 ? 0.315 -1.414 -2.111 1.00 89.06 91 LEU A CA 1
ATOM 750 C C . LEU A 1 91 ? 1.420 -2.459 -2.227 1.00 89.06 91 LEU A C 1
ATOM 752 O O . LEU A 1 91 ? 2.176 -2.429 -3.192 1.00 89.06 91 LEU A O 1
ATOM 756 N N . ASN A 1 92 ? 1.474 -3.422 -1.307 1.00 90.31 92 ASN A N 1
ATOM 757 C CA . ASN A 1 92 ? 2.434 -4.521 -1.378 1.00 90.31 92 ASN A CA 1
ATOM 758 C C . ASN A 1 92 ? 2.280 -5.318 -2.682 1.00 90.31 92 ASN A C 1
ATOM 760 O O . ASN A 1 92 ? 3.266 -5.554 -3.377 1.00 90.31 92 ASN A O 1
ATOM 764 N N . GLN A 1 93 ? 1.046 -5.633 -3.089 1.00 94.38 93 GLN A N 1
ATOM 765 C CA . GLN A 1 93 ? 0.792 -6.289 -4.377 1.00 94.38 93 GLN A CA 1
ATOM 766 C C . GLN A 1 93 ? 1.202 -5.423 -5.575 1.00 94.38 93 GLN A C 1
ATOM 768 O O . GLN A 1 93 ? 1.722 -5.945 -6.564 1.00 94.38 93 GLN A O 1
ATOM 773 N N . ALA A 1 94 ? 0.980 -4.110 -5.502 1.00 93.31 94 ALA A N 1
ATOM 774 C CA . ALA A 1 94 ? 1.386 -3.172 -6.542 1.00 93.31 94 ALA A CA 1
ATOM 775 C C . ALA A 1 94 ? 2.916 -3.085 -6.660 1.00 93.31 94 ALA A C 1
ATOM 777 O O . ALA A 1 94 ? 3.434 -3.101 -7.776 1.00 93.31 94 ALA A O 1
ATOM 778 N N . TYR A 1 95 ? 3.645 -3.068 -5.540 1.00 89.88 95 TYR A N 1
ATOM 779 C CA . TYR A 1 95 ? 5.109 -3.103 -5.530 1.00 89.88 95 TYR A CA 1
ATOM 780 C C . TY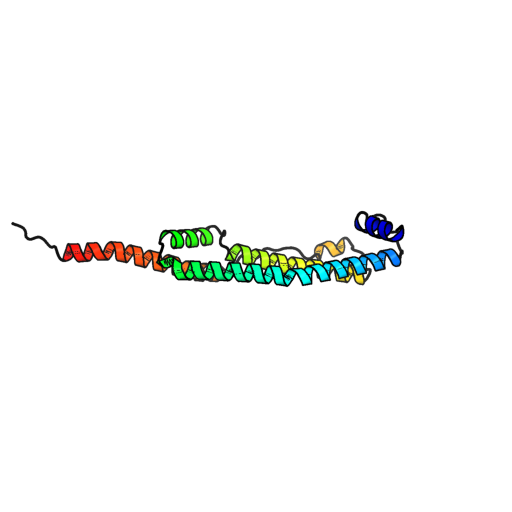R A 1 95 ? 5.657 -4.421 -6.076 1.00 89.88 95 TYR A C 1
ATOM 782 O O . TYR A 1 95 ? 6.552 -4.401 -6.920 1.00 89.88 95 TYR A O 1
ATOM 790 N N . ASP A 1 96 ? 5.093 -5.555 -5.662 1.00 92.56 96 ASP A N 1
ATOM 791 C CA . ASP A 1 96 ? 5.493 -6.873 -6.166 1.00 92.56 96 ASP A CA 1
ATOM 792 C C . ASP A 1 96 ? 5.224 -7.007 -7.668 1.00 92.56 96 ASP A C 1
ATOM 794 O O . ASP A 1 96 ? 5.998 -7.611 -8.415 1.00 92.56 96 ASP A O 1
ATOM 798 N N . PHE A 1 97 ? 4.115 -6.443 -8.143 1.00 95.06 97 PHE A N 1
ATOM 799 C CA . PHE A 1 97 ? 3.833 -6.356 -9.568 1.00 95.06 97 PHE A CA 1
ATOM 800 C C . PHE A 1 97 ? 4.823 -5.446 -10.295 1.00 95.06 97 PHE A C 1
ATOM 802 O O . PHE A 1 97 ? 5.362 -5.857 -11.321 1.00 95.06 97 PHE A O 1
ATOM 809 N N . HIS A 1 98 ? 5.098 -4.255 -9.760 1.00 92.00 98 HIS A N 1
ATOM 810 C CA . HIS A 1 98 ? 6.041 -3.311 -10.355 1.00 92.00 98 HIS A CA 1
ATOM 811 C C . HIS A 1 98 ? 7.439 -3.920 -10.495 1.00 92.00 98 HIS A C 1
ATOM 813 O O . HIS A 1 98 ? 8.049 -3.805 -11.556 1.00 92.00 98 HIS A O 1
ATOM 819 N N . ALA A 1 99 ? 7.903 -4.644 -9.473 1.00 90.44 99 ALA A N 1
ATOM 820 C CA . ALA A 1 99 ? 9.178 -5.349 -9.501 1.00 90.44 99 ALA A CA 1
ATOM 821 C C . ALA A 1 99 ? 9.224 -6.411 -10.613 1.00 90.44 99 ALA A C 1
ATOM 823 O O . ALA A 1 99 ? 10.145 -6.402 -11.428 1.00 90.44 99 ALA A O 1
ATOM 824 N N . ARG A 1 100 ? 8.201 -7.275 -10.711 1.00 93.94 100 ARG A N 1
ATOM 825 C CA . ARG A 1 100 ? 8.105 -8.297 -11.776 1.00 93.94 100 ARG A CA 1
ATOM 826 C C . ARG A 1 100 ? 8.020 -7.683 -13.170 1.00 93.94 100 ARG A C 1
ATOM 828 O O . ARG A 1 100 ? 8.609 -8.205 -14.113 1.00 93.94 100 ARG A O 1
ATOM 835 N N . TRP A 1 101 ? 7.273 -6.589 -13.302 1.00 93.44 101 TRP A N 1
ATOM 836 C CA . TRP A 1 101 ? 7.148 -5.846 -14.551 1.00 93.44 101 TRP A CA 1
ATOM 837 C C . TRP A 1 101 ? 8.505 -5.272 -14.970 1.00 93.44 101 TRP A C 1
ATOM 839 O O . TRP A 1 101 ? 8.963 -5.525 -16.083 1.00 93.44 101 TRP A O 1
ATOM 849 N N . GLY A 1 102 ? 9.188 -4.576 -14.058 1.00 90.00 102 GLY A N 1
ATOM 850 C CA . GLY A 1 102 ? 10.503 -3.992 -14.308 1.00 90.00 102 GLY A CA 1
ATOM 851 C C . GLY A 1 102 ? 11.553 -5.044 -14.660 1.00 90.00 102 GLY A C 1
ATOM 852 O O . GLY A 1 102 ? 12.307 -4.854 -15.615 1.00 90.00 102 GLY A O 1
ATOM 853 N N . GLU A 1 103 ? 11.571 -6.173 -13.950 1.00 90.81 103 GLU A N 1
ATOM 854 C CA . GLU A 1 103 ? 12.471 -7.295 -14.225 1.00 90.81 103 GLU A CA 1
ATOM 855 C C . GLU A 1 103 ? 12.245 -7.877 -15.628 1.00 90.81 103 GLU A C 1
ATOM 857 O O . GLU A 1 103 ? 13.199 -7.992 -16.399 1.00 90.81 103 GLU A O 1
ATOM 862 N N . TYR A 1 104 ? 10.992 -8.165 -15.999 1.00 91.56 104 TYR A N 1
ATOM 863 C CA . TYR A 1 104 ? 10.648 -8.743 -17.302 1.00 91.56 104 TYR A CA 1
ATOM 864 C C . TYR A 1 104 ? 11.168 -7.901 -18.476 1.00 91.56 104 TYR A C 1
ATOM 866 O O . TYR A 1 104 ? 11.840 -8.419 -19.373 1.00 91.56 104 TYR A O 1
ATOM 874 N N . PHE A 1 105 ? 10.897 -6.592 -18.462 1.00 89.50 105 PHE A N 1
ATOM 875 C CA . PHE A 1 105 ? 11.316 -5.705 -19.548 1.00 89.50 105 PHE A CA 1
ATOM 876 C C . PHE A 1 105 ? 12.811 -5.390 -19.506 1.00 89.50 105 PHE A C 1
ATOM 878 O O . PHE A 1 105 ? 13.435 -5.307 -20.563 1.00 89.50 105 PHE A O 1
ATOM 885 N N . SER A 1 106 ? 13.412 -5.283 -18.317 1.00 87.12 106 SER A N 1
ATOM 886 C CA . SER A 1 106 ? 14.855 -5.045 -18.198 1.00 87.12 106 SER A CA 1
ATOM 887 C C . SER A 1 106 ? 15.669 -6.214 -18.748 1.00 87.12 106 SER A C 1
ATOM 889 O O . SER A 1 106 ? 16.649 -5.992 -19.456 1.00 87.12 106 SER A O 1
ATOM 891 N N . VAL A 1 107 ? 15.254 -7.456 -18.477 1.00 88.00 107 VAL A N 1
ATOM 892 C CA . VAL A 1 107 ? 15.926 -8.653 -19.006 1.00 88.00 107 VAL A CA 1
ATOM 893 C C . VAL A 1 107 ? 15.854 -8.691 -20.533 1.00 88.00 107 VAL A C 1
ATOM 895 O O . VAL A 1 107 ? 16.891 -8.856 -21.176 1.00 88.00 107 VAL A O 1
ATOM 898 N N . LYS A 1 108 ? 14.671 -8.481 -21.125 1.00 86.75 108 LYS A N 1
ATOM 899 C CA . LYS A 1 108 ? 14.516 -8.450 -22.591 1.00 86.75 108 LYS A CA 1
ATOM 900 C C . LYS A 1 108 ? 15.314 -7.317 -23.239 1.00 86.75 108 LYS A C 1
ATOM 902 O O . LYS A 1 108 ? 15.991 -7.550 -24.239 1.00 86.75 108 LYS A O 1
ATOM 907 N N . PHE A 1 109 ? 15.300 -6.125 -22.637 1.00 84.50 109 PHE A N 1
ATOM 908 C CA . PHE A 1 109 ? 16.088 -4.981 -23.102 1.00 84.50 109 PHE A CA 1
ATOM 909 C C . PHE A 1 109 ? 17.590 -5.300 -23.129 1.00 84.50 109 PHE A C 1
ATOM 911 O O . PHE A 1 109 ? 18.242 -5.127 -24.158 1.00 84.50 109 PHE A O 1
ATOM 918 N N . LEU A 1 110 ? 18.133 -5.845 -22.034 1.00 83.38 110 LEU A N 1
ATOM 919 C CA . LEU A 1 110 ? 19.552 -6.208 -21.930 1.00 83.38 110 LEU A CA 1
ATOM 920 C C . LEU A 1 110 ? 19.954 -7.330 -22.899 1.00 83.38 110 LEU A C 1
ATOM 922 O O . LEU A 1 110 ? 21.079 -7.341 -23.397 1.00 83.38 110 LEU A O 1
ATOM 926 N N . GLN A 1 111 ? 19.043 -8.262 -23.186 1.00 86.38 111 GLN A N 1
ATOM 927 C CA . GLN A 1 111 ? 19.259 -9.345 -24.152 1.00 86.38 111 GLN A CA 1
ATOM 928 C C . GLN A 1 111 ? 19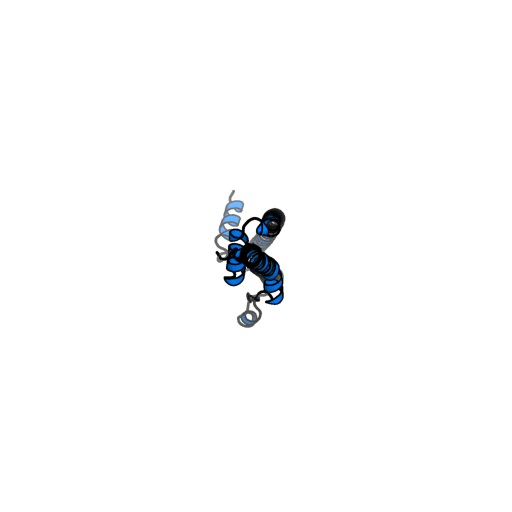.095 -8.905 -25.612 1.00 86.38 111 GLN A C 1
ATOM 930 O O . GLN A 1 111 ? 19.370 -9.703 -26.507 1.00 86.38 111 GLN A O 1
ATOM 935 N N . ARG A 1 112 ? 18.681 -7.653 -25.864 1.00 82.44 112 ARG A N 1
ATOM 936 C CA . ARG A 1 112 ? 18.303 -7.155 -27.196 1.00 82.44 112 ARG A CA 1
ATOM 937 C C . ARG A 1 112 ? 17.255 -8.048 -27.872 1.00 82.44 112 ARG A C 1
ATOM 939 O O . ARG A 1 112 ? 17.284 -8.231 -29.086 1.00 82.44 112 ARG A O 1
ATOM 946 N N . ASP A 1 113 ? 16.352 -8.610 -27.073 1.00 84.38 113 ASP A N 1
ATOM 947 C CA . ASP A 1 113 ? 15.271 -9.471 -27.543 1.00 84.38 113 ASP A CA 1
ATOM 948 C C . ASP A 1 113 ? 14.071 -8.597 -27.955 1.00 84.38 113 ASP A C 1
ATOM 950 O O . ASP A 1 113 ? 13.444 -7.981 -27.083 1.00 84.38 113 ASP A O 1
ATOM 954 N N . PRO A 1 114 ? 13.765 -8.464 -29.261 1.00 84.12 114 PRO A N 1
ATOM 955 C CA . PRO A 1 114 ? 12.686 -7.601 -29.723 1.00 84.12 114 PRO A CA 1
ATOM 956 C C . PRO A 1 114 ? 11.325 -8.131 -29.265 1.00 84.12 114 PRO A C 1
ATOM 958 O O . PRO A 1 114 ? 11.058 -9.331 -29.290 1.00 84.12 114 PRO A O 1
ATOM 961 N N . LEU A 1 115 ? 10.427 -7.220 -28.886 1.00 86.94 115 LEU A N 1
ATOM 962 C CA . LEU A 1 115 ? 9.062 -7.583 -28.519 1.00 86.94 115 LEU A CA 1
ATOM 963 C C . LEU A 1 115 ? 8.277 -8.009 -29.760 1.00 86.94 115 LEU A C 1
ATOM 965 O O . LEU A 1 115 ? 8.160 -7.256 -30.729 1.00 86.94 115 LEU A O 1
ATOM 969 N N . THR A 1 116 ? 7.698 -9.203 -29.709 1.00 89.06 116 THR A N 1
ATOM 970 C CA . THR A 1 116 ? 6.807 -9.716 -30.750 1.00 89.06 116 THR A CA 1
ATOM 971 C C . THR A 1 116 ? 5.352 -9.684 -30.279 1.00 89.06 1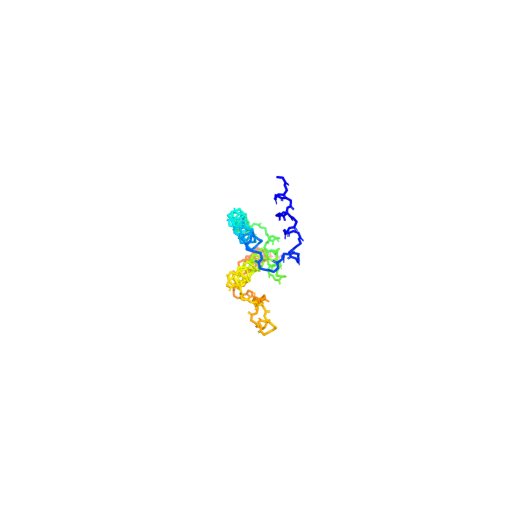16 THR A C 1
ATOM 973 O O . THR A 1 116 ? 5.092 -9.713 -29.075 1.00 89.06 116 THR A O 1
ATOM 976 N N . PRO A 1 117 ? 4.362 -9.692 -31.192 1.00 89.12 117 PRO A N 1
ATOM 977 C CA . PRO A 1 117 ? 2.956 -9.813 -30.801 1.00 89.12 117 PRO A CA 1
ATOM 978 C C . PRO A 1 117 ? 2.663 -11.057 -29.945 1.00 89.12 117 PRO A C 1
ATOM 980 O O . PRO A 1 117 ? 1.792 -11.015 -29.085 1.00 89.12 117 PRO A O 1
ATOM 983 N N . ALA A 1 118 ? 3.420 -12.144 -30.136 1.00 88.69 118 ALA A N 1
ATOM 984 C CA . ALA A 1 118 ? 3.290 -13.373 -29.353 1.00 88.69 118 ALA A CA 1
ATOM 985 C C . ALA A 1 118 ? 3.786 -13.233 -27.899 1.00 88.69 118 ALA A C 1
ATOM 987 O O . ALA A 1 118 ? 3.424 -14.045 -27.049 1.00 88.69 118 ALA A O 1
ATOM 988 N N . ASP A 1 119 ? 4.603 -12.220 -27.589 1.00 87.44 119 ASP A N 1
ATOM 989 C CA . ASP A 1 119 ? 5.043 -11.954 -26.216 1.00 87.44 119 ASP A CA 1
ATOM 990 C C . ASP A 1 119 ? 3.959 -11.271 -25.378 1.00 87.44 119 ASP A C 1
ATOM 992 O O . ASP A 1 119 ? 4.057 -11.294 -24.153 1.00 87.44 119 ASP A O 1
ATOM 996 N N . TYR A 1 120 ? 2.928 -10.694 -26.006 1.00 87.38 120 TYR A N 1
ATOM 997 C CA . TYR A 1 120 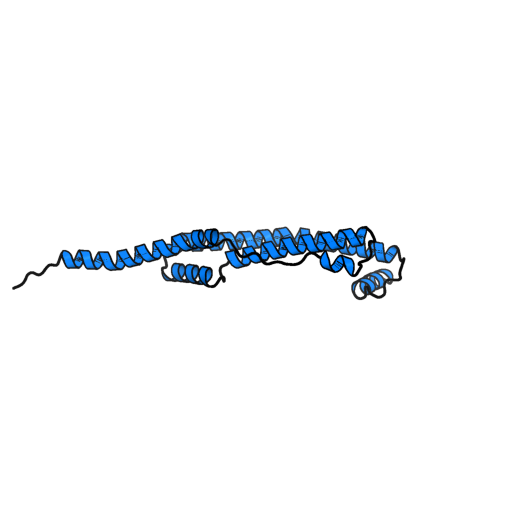? 1.857 -9.980 -25.308 1.00 87.38 120 TYR A CA 1
ATOM 998 C C . TYR A 1 120 ? 1.165 -10.864 -24.263 1.00 87.38 120 TYR A C 1
ATOM 1000 O O . TYR A 1 120 ? 0.988 -10.449 -23.119 1.00 87.38 120 TYR A O 1
ATOM 1008 N N . ASP A 1 121 ? 0.891 -12.123 -24.611 1.00 89.62 121 ASP A N 1
ATOM 1009 C CA . ASP A 1 121 ? 0.274 -13.105 -23.709 1.00 89.62 121 ASP A CA 1
ATOM 1010 C C . ASP A 1 121 ? 1.174 -13.483 -22.516 1.00 89.62 121 ASP A C 1
ATOM 1012 O O . ASP A 1 121 ? 0.720 -14.103 -21.554 1.00 89.62 121 ASP A O 1
ATOM 1016 N N . ARG A 1 122 ? 2.464 -13.130 -22.568 1.00 90.25 122 ARG A N 1
ATOM 1017 C CA . ARG A 1 122 ? 3.462 -13.400 -21.522 1.00 90.25 122 ARG A CA 1
ATOM 1018 C C . ARG A 1 122 ? 3.760 -12.183 -20.657 1.00 90.25 122 ARG A C 1
ATOM 1020 O O . ARG A 1 122 ? 4.554 -12.295 -19.721 1.00 90.25 122 ARG A O 1
ATOM 1027 N N . PHE A 1 123 ? 3.173 -11.026 -20.959 1.00 92.38 123 PHE A N 1
ATOM 1028 C CA . PHE A 1 123 ? 3.431 -9.821 -20.185 1.00 92.38 123 PHE A CA 1
ATOM 1029 C C . PHE A 1 123 ? 2.931 -10.003 -18.751 1.00 92.38 123 PHE A C 1
ATOM 1031 O O . PHE A 1 123 ? 1.825 -10.508 -18.540 1.00 92.38 123 PHE A O 1
ATOM 1038 N N . PRO A 1 124 ? 3.714 -9.575 -17.743 1.00 93.69 124 PRO A N 1
ATOM 1039 C CA . PRO A 1 124 ? 3.219 -9.520 -16.382 1.00 93.69 124 PRO A CA 1
ATOM 1040 C C . PRO A 1 124 ? 1.947 -8.670 -16.342 1.00 93.69 124 PRO A C 1
ATOM 1042 O O . PRO A 1 124 ? 1.973 -7.483 -16.668 1.00 93.69 124 PRO A O 1
ATOM 1045 N N . ALA A 1 125 ? 0.845 -9.278 -15.912 1.00 92.81 125 ALA A N 1
ATOM 1046 C CA . ALA A 1 125 ? -0.412 -8.592 -15.655 1.00 92.81 125 ALA A CA 1
ATOM 1047 C C . ALA A 1 125 ? -0.590 -8.361 -14.151 1.00 92.81 125 ALA A C 1
ATOM 1049 O O . ALA A 1 125 ? -0.157 -9.171 -13.318 1.00 92.81 125 ALA A O 1
ATOM 1050 N N . PHE A 1 126 ? -1.214 -7.235 -13.807 1.00 93.88 126 PHE A N 1
ATOM 1051 C CA . PHE A 1 126 ? -1.651 -6.990 -12.444 1.00 93.88 126 PHE A CA 1
ATOM 1052 C C . PHE A 1 126 ? -2.952 -7.752 -12.209 1.00 93.88 126 PHE A C 1
ATOM 1054 O O . PHE A 1 126 ? -3.925 -7.558 -12.934 1.00 93.88 126 PHE A O 1
ATOM 1061 N N . ASP A 1 127 ? -2.950 -8.604 -11.193 1.00 93.38 127 ASP A N 1
ATOM 1062 C CA . ASP A 1 127 ? -4.119 -9.349 -10.746 1.00 93.38 127 ASP A CA 1
ATOM 1063 C C . ASP A 1 127 ? -4.282 -9.090 -9.252 1.00 93.38 127 ASP A C 1
ATOM 1065 O O . ASP A 1 127 ? -3.419 -9.470 -8.453 1.00 93.38 127 ASP A O 1
ATOM 1069 N N . TYR A 1 128 ? -5.344 -8.368 -8.894 1.00 91.62 128 TYR A N 1
ATOM 1070 C CA . TYR A 1 128 ? -5.611 -8.033 -7.505 1.00 91.62 128 TYR A CA 1
ATOM 1071 C C . TYR A 1 128 ? -6.147 -9.261 -6.785 1.00 91.62 128 TYR A C 1
ATOM 1073 O O . TYR A 1 128 ? -7.223 -9.772 -7.097 1.00 91.62 128 TYR A O 1
ATOM 1081 N N . ARG A 1 129 ? -5.413 -9.701 -5.769 1.00 92.56 129 ARG A N 1
ATOM 1082 C CA . ARG A 1 129 ? -5.868 -10.743 -4.858 1.00 92.56 129 ARG A CA 1
ATOM 1083 C C . ARG A 1 129 ? -6.544 -10.070 -3.690 1.00 92.56 129 ARG A C 1
ATOM 1085 O O . ARG A 1 129 ? -5.967 -9.174 -3.080 1.00 92.56 129 ARG A O 1
ATOM 1092 N N . GLU A 1 130 ? -7.761 -10.497 -3.389 1.00 89.25 130 GLU A N 1
ATOM 1093 C CA . GLU A 1 130 ? -8.440 -10.061 -2.179 1.00 89.25 130 GLU A CA 1
ATOM 1094 C C . GLU A 1 130 ? -7.745 -10.615 -0.941 1.00 89.25 130 GLU A C 1
ATOM 1096 O O . GLU A 1 130 ? -7.194 -11.719 -0.929 1.00 89.25 130 GLU A O 1
ATOM 1101 N N . GLU A 1 131 ? -7.796 -9.832 0.129 1.00 87.88 131 GLU A N 1
ATOM 1102 C CA . GLU A 1 131 ? -7.253 -10.265 1.399 1.00 87.88 131 GLU A CA 1
ATOM 1103 C C . GLU A 1 131 ? -8.071 -11.443 1.959 1.00 87.88 131 GLU A C 1
ATOM 1105 O O . GLU A 1 131 ? -9.306 -11.407 1.912 1.00 87.88 131 GLU A O 1
ATOM 1110 N N . PRO A 1 132 ? -7.425 -12.481 2.528 1.00 89.25 132 PRO A N 1
ATOM 1111 C CA . PRO A 1 132 ? -8.142 -13.604 3.110 1.00 89.25 132 PRO A CA 1
ATOM 1112 C C . PRO A 1 132 ? -9.144 -13.138 4.167 1.00 89.25 132 PRO A C 1
ATOM 1114 O O . PRO A 1 132 ? -8.781 -12.462 5.131 1.00 89.25 132 PRO A O 1
ATOM 1117 N N . PHE A 1 133 ? -10.395 -13.584 4.045 1.00 85.31 133 PHE A N 1
ATOM 1118 C CA . PHE A 1 133 ? -11.465 -13.226 4.982 1.00 85.31 133 PHE A CA 1
ATOM 1119 C C . PHE A 1 133 ? -11.105 -13.513 6.452 1.00 85.31 133 PHE A C 1
ATOM 1121 O O . PHE A 1 133 ? -11.500 -12.774 7.349 1.00 85.31 133 PHE A O 1
ATOM 1128 N N . GLY A 1 134 ? -10.300 -14.551 6.708 1.00 87.31 134 GLY A N 1
ATOM 1129 C CA . GLY A 1 134 ? -9.801 -14.868 8.047 1.00 87.31 134 GLY A CA 1
ATOM 1130 C C . GLY A 1 134 ? -8.921 -13.771 8.662 1.00 87.31 134 GLY A C 1
ATOM 1131 O O . GLY A 1 134 ? -9.049 -13.502 9.854 1.00 87.31 134 GLY A O 1
ATOM 1132 N N . ALA A 1 135 ? -8.076 -13.106 7.868 1.00 86.50 135 ALA A N 1
ATOM 1133 C CA . ALA A 1 135 ? -7.221 -12.013 8.343 1.00 86.50 135 ALA A CA 1
ATOM 1134 C C . ALA A 1 135 ? -8.059 -10.783 8.729 1.00 86.50 135 ALA A C 1
ATOM 1136 O O . ALA A 1 135 ? -7.884 -10.219 9.810 1.00 86.50 135 ALA A O 1
ATOM 1137 N N . VAL A 1 136 ? -9.046 -10.454 7.892 1.00 85.81 136 VAL A N 1
ATOM 1138 C CA . VAL A 1 136 ? -10.050 -9.407 8.138 1.00 85.81 136 VAL A CA 1
ATOM 1139 C C . VAL A 1 136 ? -10.829 -9.694 9.428 1.00 85.81 136 VAL A C 1
ATOM 1141 O O . VAL A 1 136 ? -10.937 -8.841 10.310 1.00 85.81 136 VAL A O 1
ATOM 1144 N N . LEU A 1 137 ? -11.316 -10.929 9.594 1.00 85.75 137 LEU A N 1
ATOM 1145 C CA . LEU A 1 137 ? -12.033 -11.362 10.798 1.00 85.75 137 LEU A CA 1
ATOM 1146 C C . LEU A 1 137 ? -11.191 -11.226 12.068 1.00 85.75 137 LEU A C 1
ATOM 1148 O O . LEU A 1 137 ? -11.689 -10.721 13.073 1.00 85.75 137 LEU A O 1
ATOM 1152 N N . MET A 1 138 ? -9.928 -11.660 12.044 1.00 87.25 138 MET A N 1
ATOM 1153 C CA . MET A 1 138 ? -9.050 -11.582 13.218 1.00 87.25 138 MET A CA 1
ATOM 1154 C C . MET A 1 138 ? -8.857 -10.144 13.711 1.00 87.25 138 MET A C 1
ATOM 1156 O O . MET A 1 138 ? -8.769 -9.930 14.920 1.00 87.25 138 MET A O 1
ATOM 1160 N N . ARG A 1 139 ? -8.845 -9.161 12.803 1.00 84.69 139 ARG A N 1
ATOM 1161 C CA . ARG A 1 139 ? -8.769 -7.735 13.159 1.00 84.69 139 ARG A CA 1
ATOM 1162 C C . ARG A 1 139 ? -10.097 -7.169 13.653 1.00 84.69 139 ARG A C 1
ATOM 1164 O O . ARG A 1 139 ? -10.105 -6.313 14.533 1.00 84.69 139 ARG A O 1
ATOM 1171 N N . LEU A 1 140 ? -11.215 -7.663 13.125 1.00 86.12 140 LEU A N 1
ATOM 1172 C CA . LEU A 1 140 ? -12.558 -7.186 13.458 1.00 86.12 140 LEU A CA 1
ATOM 1173 C C . LEU A 1 140 ? -13.058 -7.689 14.826 1.00 86.12 140 LEU A C 1
ATOM 1175 O O . LEU A 1 140 ? -13.755 -6.973 15.551 1.00 86.12 140 LEU A O 1
ATOM 1179 N N . VAL A 1 141 ? -12.709 -8.926 15.192 1.00 88.38 141 VAL A N 1
ATOM 1180 C CA . VAL A 1 141 ? -13.217 -9.615 16.393 1.00 88.38 141 VAL A CA 1
ATOM 1181 C C . VAL A 1 141 ? -12.978 -8.838 17.700 1.00 88.38 141 VAL A C 1
ATOM 1183 O O . VAL A 1 141 ? -13.937 -8.707 18.464 1.00 88.38 141 VAL A O 1
ATOM 1186 N N . PRO A 1 142 ? -11.784 -8.282 17.993 1.00 85.44 142 PRO A N 1
ATOM 1187 C CA . PRO A 1 142 ? -11.550 -7.536 19.231 1.00 85.44 142 PRO A CA 1
ATOM 1188 C C . PRO A 1 142 ? -12.468 -6.319 19.388 1.00 85.44 142 PRO A C 1
ATOM 1190 O O . PRO A 1 142 ? -13.023 -6.106 20.469 1.00 85.44 142 PRO A O 1
ATOM 1193 N N . SER A 1 143 ? -12.672 -5.552 18.311 1.00 84.56 143 SER A N 1
ATOM 1194 C CA . SER A 1 143 ? -13.555 -4.382 18.308 1.00 84.56 143 SER A CA 1
ATOM 1195 C C . SER A 1 143 ? -15.003 -4.794 18.565 1.00 84.56 143 SER A C 1
ATOM 1197 O O . SER A 1 143 ? -15.652 -4.232 19.445 1.00 84.56 143 SER A O 1
ATOM 1199 N N . LEU A 1 144 ? -15.499 -5.827 17.875 1.00 87.12 144 LEU A N 1
ATOM 1200 C CA . LEU A 1 144 ? -16.866 -6.324 18.069 1.00 87.12 144 LEU A CA 1
ATOM 1201 C C . LEU A 1 144 ? -17.088 -6.886 19.478 1.00 87.12 144 LEU A C 1
ATOM 1203 O O . LEU A 1 144 ? -18.083 -6.551 20.123 1.00 87.12 144 LEU A O 1
ATOM 1207 N N . LEU A 1 145 ? -16.158 -7.702 19.980 1.00 89.38 145 LEU A N 1
ATOM 1208 C CA . LEU A 1 145 ? -16.241 -8.271 21.326 1.00 89.38 145 LEU A CA 1
ATOM 1209 C C . LEU A 1 145 ? -16.252 -7.181 22.393 1.00 89.38 145 LEU A C 1
ATOM 1211 O O . LEU A 1 145 ? -17.092 -7.214 23.291 1.00 89.38 145 LEU A O 1
ATOM 1215 N N . GLY A 1 146 ? -15.364 -6.193 22.288 1.00 86.81 146 GLY A N 1
ATOM 1216 C CA . GLY A 1 146 ? -15.350 -5.094 23.244 1.00 86.81 146 GLY A CA 1
ATOM 1217 C C . GLY A 1 146 ? -16.641 -4.263 23.191 1.00 86.81 146 GLY A C 1
ATOM 1218 O O . GLY A 1 146 ? -17.145 -3.860 24.237 1.00 86.81 146 GLY A O 1
ATOM 1219 N N . MET A 1 147 ? -17.241 -4.085 22.009 1.00 87.44 147 MET A N 1
ATOM 1220 C CA . MET A 1 147 ? -18.538 -3.415 21.862 1.00 87.44 147 MET A CA 1
ATOM 1221 C C . MET A 1 147 ? -19.669 -4.212 22.533 1.00 87.44 147 MET A C 1
ATOM 1223 O O . MET A 1 147 ? -20.475 -3.636 23.263 1.00 87.44 147 MET A O 1
ATOM 1227 N N . ILE A 1 148 ? -19.695 -5.540 22.366 1.00 89.75 148 ILE A N 1
ATOM 1228 C CA . ILE A 1 148 ? -20.650 -6.434 23.046 1.00 89.75 148 ILE A CA 1
ATOM 1229 C C . ILE A 1 148 ? -20.479 -6.359 24.567 1.00 89.75 148 ILE A C 1
ATOM 1231 O O . ILE A 1 148 ? -21.468 -6.279 25.296 1.00 89.75 148 ILE A O 1
ATOM 1235 N N . VAL A 1 149 ? -19.243 -6.349 25.068 1.00 90.25 149 VAL A N 1
ATOM 1236 C CA . VAL A 1 149 ? -18.964 -6.232 26.509 1.00 90.25 149 VAL A CA 1
ATOM 1237 C C . VAL A 1 149 ? -19.453 -4.890 27.057 1.00 90.25 149 VAL A C 1
ATOM 1239 O O . VAL A 1 149 ? -20.096 -4.857 28.105 1.00 90.25 149 VAL A O 1
ATOM 1242 N N . LEU A 1 150 ? -19.224 -3.789 26.338 1.00 87.75 150 LEU A N 1
ATOM 1243 C CA . LEU A 1 150 ? -19.714 -2.467 26.736 1.00 87.75 150 LEU A CA 1
ATOM 1244 C C . LEU A 1 150 ? -21.246 -2.401 26.747 1.00 87.75 150 LEU A C 1
ATOM 1246 O O . LEU A 1 150 ? -21.828 -1.909 27.713 1.00 87.75 150 LEU A O 1
ATOM 1250 N N . LEU A 1 151 ? -21.905 -2.938 25.717 1.00 88.00 151 LEU A N 1
ATOM 1251 C CA . LEU A 1 151 ? -23.368 -2.969 25.624 1.00 88.00 151 LEU A CA 1
ATOM 1252 C C . LEU A 1 151 ? -23.992 -3.842 26.716 1.00 88.00 151 LEU A C 1
ATOM 1254 O O . LEU A 1 151 ? -24.924 -3.419 27.399 1.00 88.00 151 LEU A O 1
ATOM 1258 N N . THR A 1 152 ? -23.465 -5.048 26.920 1.00 88.94 152 THR A N 1
ATOM 1259 C CA . THR A 1 152 ? -23.961 -5.954 27.963 1.00 88.94 152 THR A CA 1
ATOM 1260 C C . THR A 1 152 ? -23.708 -5.384 29.353 1.00 88.94 152 THR A C 1
ATOM 1262 O O . THR A 1 152 ? -24.616 -5.414 30.177 1.00 88.94 152 THR A O 1
ATOM 1265 N N . GLY A 1 153 ? -22.546 -4.779 29.615 1.00 88.31 153 GLY A N 1
ATOM 1266 C CA . GLY A 1 153 ? -22.268 -4.069 30.864 1.00 88.31 153 GLY A CA 1
ATOM 1267 C C . GLY A 1 153 ? -23.242 -2.913 31.110 1.00 88.31 153 GLY A C 1
ATOM 1268 O O . GLY A 1 153 ? -23.837 -2.827 32.187 1.00 88.31 153 GLY A O 1
ATOM 1269 N N . ALA A 1 154 ? -23.471 -2.072 30.099 1.00 87.62 154 ALA A N 1
ATOM 1270 C CA . ALA A 1 154 ? -24.396 -0.943 30.181 1.00 87.62 154 ALA A CA 1
ATOM 1271 C C . ALA A 1 154 ? -25.850 -1.370 30.448 1.00 87.62 154 ALA A C 1
ATOM 1273 O O . ALA A 1 154 ? -26.576 -0.635 31.110 1.00 87.62 154 ALA A O 1
ATOM 1274 N N . LEU A 1 155 ? -26.270 -2.551 29.981 1.00 87.69 155 LEU A N 1
ATOM 1275 C CA . LEU A 1 155 ? -27.613 -3.097 30.214 1.00 87.69 155 LEU A CA 1
ATOM 1276 C C . LEU A 1 155 ? -27.722 -3.868 31.541 1.00 87.69 155 LEU A C 1
ATOM 1278 O O . LEU A 1 155 ? -28.693 -3.708 32.283 1.00 87.69 155 LEU A O 1
ATOM 1282 N N . LEU A 1 156 ? -26.722 -4.688 31.870 1.00 87.75 156 LEU A N 1
ATOM 1283 C CA . LEU A 1 156 ? -26.729 -5.557 33.050 1.00 87.75 156 LEU A CA 1
ATOM 1284 C C . LEU A 1 156 ? -26.582 -4.773 34.354 1.00 87.75 156 LEU A C 1
ATOM 1286 O O . LEU A 1 156 ? -27.245 -5.109 35.333 1.00 87.75 156 LEU A O 1
ATOM 1290 N N . ILE A 1 157 ? -25.754 -3.724 34.392 1.00 87.19 157 ILE A N 1
ATOM 1291 C CA . ILE A 1 157 ? -25.549 -2.909 35.602 1.00 87.19 157 ILE A CA 1
ATOM 1292 C C . ILE A 1 157 ? -26.871 -2.287 36.108 1.00 87.19 157 ILE A C 1
ATOM 1294 O O . ILE A 1 157 ? -27.207 -2.495 37.281 1.00 87.19 157 ILE A O 1
ATOM 1298 N N . PRO A 1 158 ? -27.658 -1.566 35.280 1.00 84.25 158 PRO A N 1
ATOM 1299 C CA . PRO A 1 158 ? -28.964 -1.062 35.691 1.00 84.25 158 PRO A CA 1
ATOM 1300 C C . PRO A 1 158 ? -29.948 -2.187 36.007 1.00 84.25 158 PRO A C 1
ATOM 1302 O O . PRO A 1 158 ? -30.642 -2.102 37.016 1.00 84.25 158 PRO A O 1
ATOM 1305 N N . PHE A 1 159 ? -29.984 -3.262 35.214 1.00 84.94 159 PHE A N 1
ATOM 1306 C CA . PHE A 1 159 ? -30.893 -4.389 35.447 1.00 84.94 159 PHE A CA 1
ATOM 1307 C C . PHE A 1 159 ? -30.660 -5.068 36.810 1.00 84.94 159 PHE A C 1
ATOM 1309 O O . PHE A 1 159 ? -31.605 -5.335 37.557 1.00 84.94 159 PHE A O 1
ATOM 1316 N N . LEU A 1 160 ? -29.398 -5.291 37.187 1.00 85.75 160 LEU A N 1
ATOM 1317 C CA . LEU A 1 160 ? -29.021 -5.845 38.490 1.00 85.75 160 LEU A CA 1
ATOM 1318 C C . LEU A 1 160 ? -29.297 -4.868 39.639 1.00 85.75 160 LEU A C 1
ATOM 1320 O O . LEU A 1 160 ? -29.701 -5.301 40.721 1.00 85.75 160 LEU A O 1
ATOM 1324 N N . ARG A 1 161 ? -29.122 -3.555 39.423 1.00 81.31 161 ARG A N 1
ATOM 1325 C CA . ARG A 1 161 ? -29.522 -2.538 40.408 1.00 81.31 161 ARG A CA 1
ATOM 1326 C C . ARG A 1 161 ? -31.034 -2.506 40.605 1.00 81.31 161 ARG A C 1
ATOM 1328 O O . ARG A 1 161 ? -31.475 -2.531 41.746 1.00 81.31 161 ARG A O 1
ATOM 1335 N N . LEU A 1 162 ? -31.823 -2.523 39.536 1.00 81.12 162 LEU A N 1
ATOM 1336 C CA . LEU A 1 162 ? -33.287 -2.515 39.609 1.00 81.12 162 LEU A CA 1
ATOM 1337 C C . LEU A 1 162 ? -33.839 -3.780 40.284 1.00 81.12 162 LEU A C 1
ATOM 1339 O O . LEU A 1 162 ? -34.762 -3.676 41.085 1.00 81.12 162 LEU A O 1
ATOM 1343 N N . ARG A 1 163 ? -33.225 -4.958 40.077 1.00 75.12 163 ARG A N 1
ATOM 1344 C CA . ARG A 1 163 ? -33.569 -6.178 40.844 1.00 75.12 163 ARG A CA 1
ATOM 1345 C C . ARG A 1 163 ? -33.301 -6.057 42.345 1.00 75.12 163 ARG A C 1
ATOM 1347 O O . ARG A 1 163 ? -33.984 -6.716 43.119 1.00 75.12 163 ARG A O 1
ATOM 1354 N N . ARG A 1 164 ? -32.329 -5.243 42.771 1.00 64.75 164 ARG A N 1
ATOM 1355 C CA . ARG A 1 164 ? -32.080 -4.965 44.200 1.00 64.75 164 ARG A CA 1
ATOM 1356 C C . ARG A 1 164 ? -33.079 -3.970 44.796 1.00 64.75 164 ARG A C 1
ATOM 1358 O O . ARG A 1 164 ? -33.257 -3.969 46.006 1.00 64.75 164 ARG A O 1
ATOM 1365 N N . TYR A 1 165 ? -33.746 -3.178 43.960 1.00 61.78 165 TYR A N 1
ATOM 1366 C CA . TYR A 1 165 ? -34.803 -2.238 44.341 1.00 61.78 165 TYR A CA 1
ATOM 1367 C C . TYR A 1 165 ? -36.206 -2.815 44.095 1.00 61.78 165 TYR A C 1
ATOM 1369 O O . TYR A 1 165 ? -37.113 -2.081 43.702 1.00 61.78 165 TYR A O 1
ATOM 1377 N N . GLN A 1 166 ? -36.417 -4.119 44.323 1.00 58.19 166 GLN A N 1
ATOM 1378 C CA . GLN A 1 166 ? -37.776 -4.664 44.369 1.00 58.19 166 GLN A CA 1
ATOM 1379 C C . GLN A 1 166 ? -38.539 -4.086 45.571 1.00 58.19 166 GLN A C 1
ATOM 1381 O O . GLN A 1 166 ? -38.467 -4.583 46.686 1.00 58.19 166 GLN A O 1
ATOM 1386 N N . VAL A 1 167 ? -39.194 -2.963 45.273 1.00 58.59 167 VAL A N 1
ATOM 1387 C CA . VAL A 1 167 ? -40.458 -2.416 45.767 1.00 58.59 167 VAL A CA 1
ATOM 1388 C C . VAL A 1 167 ? -40.777 -2.723 47.233 1.00 58.59 167 VAL A C 1
ATOM 1390 O O . VAL A 1 167 ? -41.369 -3.745 47.563 1.00 58.59 167 VAL A O 1
ATOM 1393 N N . ALA A 1 168 ? -40.490 -1.750 48.102 1.00 49.56 168 ALA A N 1
ATOM 1394 C CA . ALA A 1 168 ? -41.326 -1.514 49.272 1.00 49.56 168 ALA A CA 1
ATOM 1395 C C . ALA A 1 168 ? -42.704 -1.059 48.757 1.00 49.56 168 ALA A C 1
ATOM 1397 O O . ALA A 1 168 ? -42.940 0.130 48.552 1.00 49.56 168 ALA A O 1
ATOM 1398 N N . THR A 1 169 ? -43.571 -2.010 48.413 1.00 53.00 169 THR A N 1
ATOM 1399 C CA . THR A 1 169 ? -44.989 -1.733 48.168 1.00 53.00 169 THR A CA 1
ATOM 1400 C C . THR A 1 169 ? -45.646 -1.420 49.508 1.00 53.00 169 THR A C 1
ATOM 1402 O O . THR A 1 169 ? -45.532 -2.216 50.441 1.00 53.00 169 THR A O 1
ATOM 1405 N N . SER A 1 170 ? -46.264 -0.237 49.560 1.00 46.00 170 SER A N 1
ATOM 1406 C CA . SER A 1 170 ? -47.124 0.301 50.623 1.00 46.00 170 SER A CA 1
ATOM 1407 C C . SER A 1 170 ? -48.274 -0.619 51.003 1.00 46.00 170 SER A C 1
ATOM 1409 O O . SER A 1 170 ? -48.826 -1.227 50.057 1.00 46.00 170 SER A O 1
#

Foldseek 3Di:
DVVVVVLVVCVVCVVPPPPPPPVSLVSVVVVLVVVVVVCVVCVVVVVVVVVVVVVVVVVLLVCVLVPLVSLVVQLVCLVVLNDPVSVVLQVVLVVVLVVVQSVVVVVCSVVVPDDDPVCVVVHRDRDDDDDPVVVSCVSSVVSVVSNVVVVCCVVVVVVVVVVVVPDPDD

pLDDT: mean 82.75, std 9.96, range [46.0, 95.06]